Protein AF-A0A924JI08-F1 (afdb_monomer_lite)

Secondary structure (DSSP, 8-state):
-------------SSTTS--------TTHHHHHHHHHHHHHHHHHHHHHHTTSS-HHHHHHHHHHHHHHHHHHHHHHHHT--

Radius of gyration: 15.51 Å; chains: 1; bounding box: 35×22×44 Å

Sequence (82 aa):
MLFKLLTLPISLPIDAVGWIGNKITEAAEQQLYDTEAIKRQLEALEERLVSEELTEVEFEELELMLINRLREANRRLRAVGP

Structure (mmCIF, N/CA/C/O backbone):
data_AF-A0A924JI08-F1
#
_entry.id   AF-A0A924JI08-F1
#
loop_
_atom_site.group_PDB
_atom_site.id
_atom_site.type_symbol
_atom_site.label_atom_id
_atom_site.label_alt_id
_atom_site.label_comp_id
_atom_site.label_asym_id
_atom_site.label_entity_id
_atom_site.label_seq_id
_atom_site.pdbx_PDB_ins_code
_atom_site.Cartn_x
_atom_site.Cartn_y
_atom_site.Cartn_z
_atom_site.occupancy
_atom_site.B_iso_or_equiv
_atom_site.auth_seq_id
_atom_site.auth_comp_id
_atom_site.auth_asym_id
_atom_site.auth_atom_id
_atom_site.pdbx_PDB_model_num
ATOM 1 N N . MET A 1 1 ? 6.971 9.679 16.337 1.00 47.41 1 MET A N 1
ATOM 2 C CA . MET A 1 1 ? 7.446 8.436 16.982 1.00 47.41 1 MET A CA 1
ATOM 3 C C . MET A 1 1 ? 6.484 8.109 18.107 1.00 47.41 1 MET A C 1
ATOM 5 O O . MET A 1 1 ? 6.605 8.692 19.177 1.00 47.41 1 MET A O 1
ATOM 9 N N . LEU A 1 2 ? 5.491 7.265 17.830 1.00 51.19 2 LEU A N 1
ATOM 10 C CA . LEU A 1 2 ? 4.448 6.904 18.787 1.00 51.19 2 LEU A CA 1
ATOM 11 C C . LEU A 1 2 ? 4.418 5.380 18.945 1.00 51.19 2 LEU A C 1
ATOM 13 O O . LEU A 1 2 ? 3.481 4.706 18.560 1.00 51.19 2 LEU A O 1
ATOM 17 N N . PHE A 1 3 ? 5.493 4.836 19.516 1.00 60.81 3 PHE A N 1
ATOM 18 C CA . PHE A 1 3 ? 5.442 3.512 20.125 1.00 60.81 3 PHE A CA 1
ATOM 19 C C . PHE A 1 3 ? 4.682 3.652 21.438 1.00 60.81 3 PHE A C 1
ATOM 21 O O . PHE A 1 3 ? 5.267 4.010 22.464 1.00 60.81 3 PHE A O 1
ATOM 28 N N . LYS A 1 4 ? 3.373 3.433 21.405 1.00 61.66 4 LYS A N 1
ATOM 29 C CA . LYS A 1 4 ? 2.591 3.098 22.592 1.00 61.66 4 LYS A CA 1
ATOM 30 C C . LYS A 1 4 ? 1.191 2.732 22.152 1.00 61.66 4 LYS A C 1
ATOM 32 O O . LYS A 1 4 ? 0.586 3.548 21.477 1.00 61.66 4 LYS A O 1
ATOM 37 N N . LEU A 1 5 ? 0.708 1.619 22.716 1.00 58.84 5 LEU A N 1
ATOM 38 C CA . LEU A 1 5 ? -0.670 1.110 22.685 1.00 58.84 5 LEU A CA 1
ATOM 39 C C . LEU A 1 5 ? -0.892 0.194 21.459 1.00 58.84 5 LEU A C 1
ATOM 41 O O . LEU A 1 5 ? -0.680 0.631 20.352 1.00 58.84 5 LEU A O 1
ATOM 45 N N . LEU A 1 6 ? -1.235 -1.095 21.554 1.00 55.25 6 LEU A N 1
ATOM 46 C CA . LEU A 1 6 ? -1.845 -1.858 22.639 1.00 55.25 6 LEU A CA 1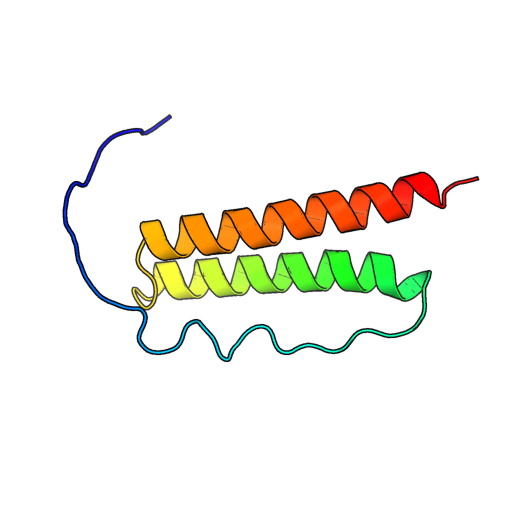
ATOM 47 C C . LEU A 1 6 ? -1.505 -3.348 22.556 1.00 55.25 6 LEU A C 1
ATOM 49 O O . LEU A 1 6 ? -1.539 -3.991 21.516 1.00 55.25 6 LEU A O 1
ATOM 53 N N . THR A 1 7 ? -1.271 -3.904 23.733 1.00 64.56 7 THR A N 1
ATOM 54 C CA . THR A 1 7 ? -1.402 -5.318 24.050 1.00 64.56 7 THR A CA 1
ATOM 55 C C . THR A 1 7 ? -2.882 -5.716 24.048 1.00 64.56 7 THR A C 1
ATOM 57 O O . THR A 1 7 ? -3.518 -5.515 25.077 1.00 64.56 7 THR A O 1
ATOM 60 N N . LEU A 1 8 ? -3.434 -6.295 22.975 1.00 56.88 8 LEU A N 1
ATOM 61 C CA . LEU A 1 8 ? -4.651 -7.133 23.026 1.00 56.88 8 LEU A CA 1
ATOM 62 C C . LEU A 1 8 ? -4.649 -8.156 21.864 1.00 56.88 8 LEU A C 1
ATOM 64 O O . LEU A 1 8 ? -4.315 -7.774 20.746 1.00 56.88 8 LEU A O 1
ATOM 68 N N . PRO A 1 9 ? -5.027 -9.436 22.073 1.00 67.06 9 PRO A N 1
ATOM 69 C CA . PRO A 1 9 ? -5.199 -10.393 20.985 1.00 67.06 9 PRO A CA 1
ATOM 70 C C . PRO A 1 9 ? -6.629 -10.255 20.457 1.00 67.06 9 PRO A C 1
ATOM 72 O O . PRO A 1 9 ? -7.552 -10.821 21.041 1.00 67.06 9 PRO A O 1
ATOM 75 N N . ILE A 1 10 ? -6.857 -9.456 19.415 1.00 57.97 10 ILE A N 1
ATOM 76 C CA . ILE A 1 10 ? -8.213 -9.253 18.891 1.00 57.97 10 ILE A CA 1
ATOM 77 C C . ILE A 1 10 ? -8.232 -9.520 17.390 1.00 57.97 10 ILE A C 1
ATOM 79 O O . ILE A 1 10 ? -7.819 -8.698 16.587 1.00 57.97 10 ILE A O 1
ATOM 83 N N . SER A 1 11 ? -8.790 -10.697 17.103 1.00 51.84 11 SER A N 1
ATOM 84 C CA . SER A 1 11 ? -9.559 -11.049 15.910 1.00 51.84 11 SER A CA 1
ATOM 85 C C . SER A 1 11 ? -8.786 -11.407 14.644 1.00 51.84 11 SER A C 1
ATOM 87 O O . SER A 1 11 ? -8.146 -10.595 13.997 1.00 51.84 11 SER A O 1
ATOM 89 N N . LEU A 1 12 ? -8.934 -12.683 14.278 1.00 59.47 12 LEU A N 1
ATOM 90 C CA . LEU A 1 12 ? -8.700 -13.229 12.942 1.00 59.47 12 LEU A CA 1
ATOM 91 C C . LEU A 1 12 ? -9.329 -12.318 11.864 1.00 59.47 12 LEU A C 1
ATOM 93 O O . LEU A 1 12 ? -10.466 -11.880 12.060 1.00 59.47 12 LEU A O 1
ATOM 97 N N . PRO A 1 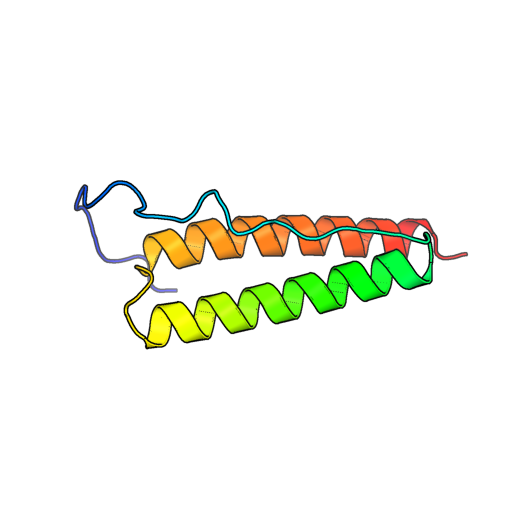13 ? -8.661 -12.086 10.721 1.00 55.25 13 PRO A N 1
ATOM 98 C CA . PRO A 1 13 ? -9.176 -11.194 9.688 1.00 55.25 13 PRO A CA 1
ATOM 99 C C . PRO A 1 13 ? -10.409 -11.809 9.016 1.00 55.25 13 PRO A C 1
ATOM 101 O O . PRO A 1 13 ? -10.364 -12.960 8.580 1.00 55.25 13 PRO A O 1
ATOM 104 N N . ILE A 1 14 ? -11.502 -11.042 8.910 1.00 58.91 14 ILE A N 1
ATOM 105 C CA . ILE A 1 14 ? -12.761 -11.521 8.315 1.00 58.91 14 ILE A CA 1
ATOM 106 C C . ILE A 1 14 ? -12.619 -11.736 6.802 1.00 58.91 14 ILE A C 1
ATOM 108 O O . ILE A 1 14 ? -13.191 -12.692 6.310 1.00 58.91 14 ILE A O 1
ATOM 112 N N . ASP A 1 15 ? -11.810 -10.963 6.067 1.00 54.06 15 ASP A N 1
ATOM 113 C CA . ASP A 1 15 ? -11.736 -11.113 4.598 1.00 54.06 15 ASP A CA 1
ATOM 114 C C . ASP A 1 15 ? -10.436 -10.558 3.962 1.00 54.06 15 ASP A C 1
ATOM 116 O O . ASP A 1 15 ? -10.407 -10.144 2.803 1.00 54.06 15 ASP A O 1
ATOM 120 N N . ALA A 1 16 ? -9.305 -10.540 4.679 1.00 51.44 16 ALA A N 1
ATOM 121 C CA . ALA A 1 16 ? -8.073 -9.920 4.156 1.00 51.44 16 ALA A CA 1
ATOM 122 C C . ALA A 1 16 ? -7.414 -10.689 2.983 1.00 51.44 16 ALA A C 1
ATOM 124 O O . ALA A 1 16 ? -6.621 -10.127 2.227 1.00 51.44 16 ALA A O 1
ATOM 125 N N . VAL A 1 17 ? -7.730 -11.977 2.803 1.00 51.25 17 VAL A N 1
ATOM 126 C CA . VAL A 1 17 ? -6.950 -12.888 1.938 1.00 51.25 17 VAL A CA 1
ATOM 127 C C . VAL A 1 17 ? -7.410 -12.876 0.468 1.00 51.25 17 VAL A C 1
ATOM 129 O O . VAL A 1 17 ? -6.650 -13.262 -0.417 1.00 51.25 17 VAL A O 1
ATOM 132 N N . GLY A 1 18 ? -8.622 -12.393 0.167 1.00 53.19 18 GLY A N 1
ATOM 133 C CA . GLY A 1 18 ? -9.181 -12.415 -1.195 1.00 53.19 18 GLY A CA 1
ATOM 134 C C . GLY A 1 18 ? -8.791 -11.235 -2.096 1.00 53.19 18 GLY A C 1
ATOM 135 O O . GLY A 1 18 ? -9.000 -11.297 -3.306 1.00 53.19 18 GLY A O 1
ATOM 136 N N . TRP A 1 19 ? -8.243 -10.152 -1.533 1.00 54.16 19 TRP A N 1
ATOM 137 C CA . TRP A 1 19 ? -8.236 -8.847 -2.207 1.00 54.16 19 TRP A CA 1
ATOM 138 C C . TRP A 1 19 ? -6.997 -8.544 -3.060 1.00 54.16 19 TRP A C 1
ATOM 140 O O . TRP A 1 19 ? -7.073 -7.719 -3.969 1.00 54.16 19 TRP A O 1
ATOM 150 N N . ILE A 1 20 ? -5.867 -9.234 -2.872 1.00 60.44 20 ILE A N 1
ATOM 151 C CA . ILE A 1 20 ? -4.666 -8.988 -3.699 1.00 60.44 20 ILE A CA 1
ATOM 152 C C . ILE A 1 20 ? -4.768 -9.759 -5.024 1.00 60.44 20 ILE A C 1
ATOM 154 O O . ILE A 1 20 ? -3.866 -10.472 -5.460 1.00 60.44 20 ILE A O 1
ATOM 158 N N . GLY A 1 21 ? -5.912 -9.627 -5.683 1.00 63.12 21 GLY A N 1
ATOM 159 C CA . GLY A 1 21 ? -6.080 -9.977 -7.074 1.00 63.12 21 GLY A CA 1
ATOM 160 C C . GLY A 1 21 ? -5.821 -8.734 -7.900 1.00 63.12 21 GLY A C 1
ATOM 161 O O . GLY A 1 21 ? -6.729 -7.933 -8.073 1.00 63.12 21 GLY A O 1
ATOM 162 N N . 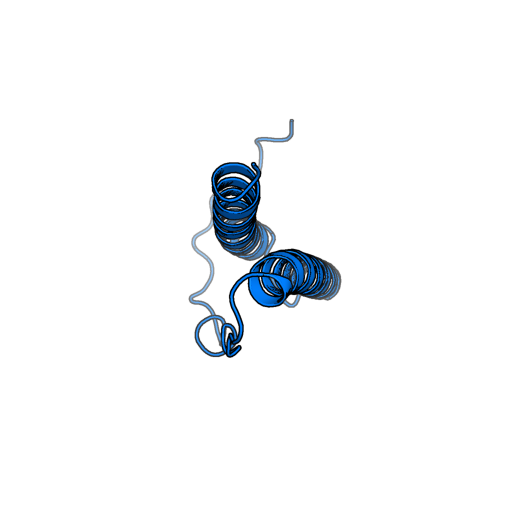ASN A 1 22 ? -4.620 -8.579 -8.462 1.00 56.03 22 ASN A N 1
ATOM 163 C CA . ASN A 1 22 ? -4.595 -8.023 -9.808 1.00 56.03 22 ASN A CA 1
ATOM 164 C C . ASN A 1 22 ? -3.386 -8.411 -10.653 1.00 56.03 22 ASN A C 1
ATOM 166 O O . ASN A 1 22 ? -2.241 -8.488 -10.205 1.00 56.03 22 ASN A O 1
ATOM 170 N N . LYS A 1 23 ? -3.761 -8.708 -11.897 1.00 52.75 23 LYS A N 1
ATOM 171 C CA . LYS A 1 23 ? -2.999 -9.186 -13.046 1.00 52.75 23 LYS A CA 1
ATOM 172 C C . LYS A 1 23 ? -1.953 -8.170 -13.490 1.00 52.75 23 LYS A C 1
ATOM 174 O O . LYS A 1 23 ? -2.166 -6.971 -13.355 1.00 52.75 23 LYS A O 1
ATOM 179 N N . ILE A 1 24 ? -0.868 -8.667 -14.083 1.00 52.34 24 ILE A N 1
ATOM 180 C CA . ILE A 1 24 ? 0.209 -7.823 -14.593 1.00 52.34 24 ILE A CA 1
ATOM 181 C C . ILE A 1 24 ? 0.675 -8.279 -15.995 1.00 52.34 24 ILE A C 1
ATOM 183 O O . ILE A 1 24 ? 0.823 -9.482 -16.217 1.00 52.34 24 ILE A O 1
ATOM 187 N N . THR A 1 25 ? 0.919 -7.325 -16.910 1.00 52.19 25 THR A N 1
ATOM 188 C CA . THR A 1 25 ? 1.409 -7.500 -18.304 1.00 52.19 25 THR A CA 1
ATOM 189 C C . THR A 1 25 ? 2.299 -6.317 -18.771 1.00 52.19 25 THR A C 1
ATOM 191 O O . THR A 1 25 ? 2.039 -5.197 -18.352 1.00 52.19 25 THR A O 1
ATOM 194 N N . GLU A 1 26 ? 3.288 -6.606 -19.646 1.00 50.22 26 GLU A N 1
ATOM 195 C CA . GLU A 1 26 ? 4.260 -5.782 -20.446 1.00 50.22 26 GLU A CA 1
ATOM 196 C C . GLU A 1 26 ? 5.384 -4.915 -19.800 1.00 50.22 26 GLU A C 1
ATOM 198 O O . GLU A 1 26 ? 5.244 -3.725 -19.540 1.00 50.22 26 GLU A O 1
ATOM 203 N N . ALA A 1 27 ? 6.594 -5.487 -19.700 1.00 55.88 27 ALA A N 1
ATOM 204 C CA . ALA A 1 27 ? 7.731 -5.140 -18.826 1.00 55.88 27 ALA A CA 1
ATOM 205 C C . ALA A 1 27 ? 8.149 -3.669 -18.571 1.00 55.88 27 ALA A C 1
ATOM 207 O O . ALA A 1 27 ? 8.685 -3.417 -17.490 1.00 55.88 27 ALA A O 1
ATOM 208 N N . ALA A 1 28 ? 7.988 -2.715 -19.493 1.00 60.06 28 ALA A N 1
ATOM 209 C CA . ALA A 1 28 ? 8.428 -1.324 -19.273 1.00 60.06 28 ALA A CA 1
ATOM 210 C C . ALA A 1 28 ? 7.301 -0.452 -18.698 1.00 60.06 28 ALA A C 1
ATOM 212 O O . ALA A 1 28 ? 7.451 0.154 -17.636 1.00 60.06 28 ALA A O 1
ATOM 213 N N . GLU A 1 29 ? 6.142 -0.457 -19.352 1.00 61.34 29 GLU A N 1
ATOM 214 C CA . GLU A 1 29 ? 4.925 0.190 -18.851 1.00 61.34 29 GLU A CA 1
ATOM 215 C C . GLU A 1 29 ? 4.412 -0.516 -17.592 1.00 61.34 29 GLU A C 1
ATOM 217 O O . GLU A 1 29 ? 3.954 0.131 -16.653 1.00 61.34 29 GLU A O 1
ATOM 222 N N . GLN A 1 30 ? 4.608 -1.834 -17.516 1.00 68.19 30 GLN A N 1
ATOM 223 C CA . GLN A 1 30 ? 4.251 -2.680 -16.386 1.00 68.19 30 GLN A CA 1
ATOM 224 C C . GLN A 1 30 ? 4.865 -2.237 -15.064 1.00 68.19 30 GLN A C 1
ATOM 226 O O . GLN A 1 30 ? 4.184 -2.266 -14.050 1.00 68.19 30 GLN A O 1
ATOM 231 N N . GLN A 1 31 ? 6.131 -1.816 -15.048 1.00 67.50 31 GLN A N 1
ATOM 232 C CA . GLN A 1 31 ? 6.805 -1.451 -13.795 1.00 67.50 31 GLN A CA 1
ATOM 233 C C . GLN A 1 31 ? 6.312 -0.106 -13.239 1.00 67.50 31 GLN A C 1
ATOM 235 O O . GLN A 1 31 ? 6.162 0.055 -12.023 1.00 67.50 31 GLN A O 1
ATOM 240 N N . LEU A 1 32 ? 6.022 0.859 -14.119 1.00 76.56 32 LEU A N 1
ATOM 241 C CA . LEU A 1 32 ? 5.367 2.111 -13.730 1.00 76.56 32 LEU A CA 1
ATOM 242 C C . LEU A 1 32 ? 3.923 1.852 -13.298 1.00 76.56 32 LEU A C 1
ATOM 244 O O . LEU A 1 32 ? 3.494 2.340 -12.254 1.00 76.56 32 LEU A O 1
ATOM 248 N N . TYR A 1 33 ? 3.206 1.021 -14.052 1.00 79.06 33 TYR A N 1
ATOM 249 C CA . TYR A 1 33 ? 1.857 0.587 -13.719 1.00 79.06 33 TYR A CA 1
ATOM 250 C C . TYR A 1 33 ? 1.799 -0.118 -12.358 1.00 79.06 33 TYR A C 1
ATOM 252 O O . TYR A 1 33 ? 0.915 0.184 -11.562 1.00 79.06 33 TYR A O 1
ATOM 260 N N . ASP A 1 34 ? 2.770 -0.981 -12.050 1.00 79.88 34 ASP A N 1
ATOM 261 C CA . ASP A 1 34 ? 2.906 -1.664 -10.760 1.00 79.88 34 ASP A CA 1
ATOM 262 C C . ASP A 1 34 ? 3.096 -0.668 -9.614 1.00 79.88 34 ASP A C 1
ATOM 264 O O . ASP A 1 34 ? 2.469 -0.793 -8.564 1.00 79.88 34 ASP A O 1
ATOM 268 N N . THR A 1 35 ? 3.929 0.353 -9.819 1.00 83.44 35 THR A N 1
ATOM 269 C CA . THR A 1 35 ? 4.179 1.408 -8.827 1.00 83.44 35 THR A CA 1
ATOM 270 C C . THR A 1 35 ? 2.903 2.209 -8.546 1.00 83.44 35 THR A C 1
ATOM 272 O O . THR A 1 35 ? 2.531 2.390 -7.386 1.00 83.44 35 THR A O 1
ATOM 275 N N . GLU A 1 36 ? 2.196 2.649 -9.589 1.00 85.06 36 GLU A N 1
ATOM 276 C CA . GLU A 1 36 ? 0.937 3.395 -9.454 1.00 85.06 36 GLU A CA 1
ATOM 277 C C . GLU A 1 36 ? -0.203 2.526 -8.902 1.00 85.06 36 GLU A C 1
ATOM 279 O O . GLU A 1 36 ? -1.040 3.003 -8.137 1.00 85.06 36 GLU A O 1
ATOM 284 N N . ALA A 1 37 ? -0.231 1.233 -9.232 1.00 85.12 37 ALA A N 1
ATOM 285 C CA . ALA A 1 37 ? -1.185 0.287 -8.665 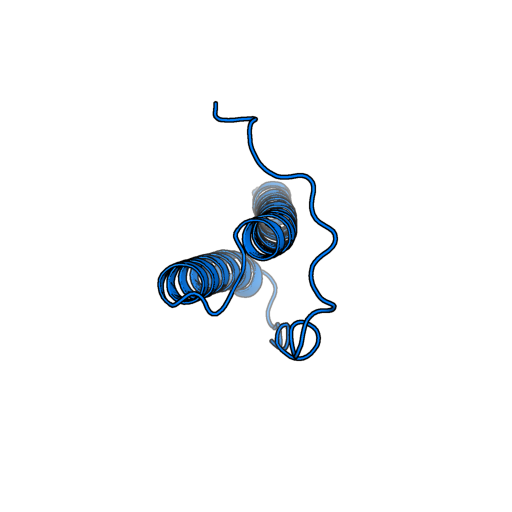1.00 85.12 37 ALA A CA 1
ATOM 286 C C . ALA A 1 37 ? -0.983 0.111 -7.156 1.00 85.12 37 ALA A C 1
ATOM 288 O O . ALA A 1 37 ? -1.965 0.072 -6.420 1.00 85.12 37 ALA A O 1
ATOM 289 N N . ILE A 1 38 ? 0.265 0.050 -6.684 1.00 84.75 38 ILE A N 1
ATOM 290 C CA . ILE A 1 38 ? 0.564 -0.073 -5.252 1.00 84.75 38 ILE A CA 1
ATOM 291 C C . ILE A 1 38 ? 0.172 1.199 -4.488 1.00 84.75 38 ILE A C 1
ATOM 293 O O . ILE A 1 38 ? -0.382 1.091 -3.398 1.00 84.75 38 ILE A O 1
ATOM 297 N N . LYS A 1 39 ? 0.384 2.392 -5.059 1.00 85.31 39 LYS A N 1
ATOM 298 C CA . LYS A 1 39 ? -0.066 3.656 -4.442 1.00 85.31 39 LYS A CA 1
ATOM 299 C C . LYS A 1 39 ? -1.582 3.693 -4.245 1.00 85.31 39 LYS A C 1
ATOM 301 O O . LYS A 1 39 ? -2.036 3.964 -3.144 1.00 85.31 39 LYS A O 1
ATOM 306 N N . ARG A 1 40 ? -2.353 3.315 -5.271 1.00 86.62 40 ARG A N 1
ATOM 307 C CA . ARG A 1 40 ? -3.821 3.210 -5.165 1.00 86.62 40 ARG A CA 1
ATOM 308 C C . ARG A 1 40 ? -4.268 2.193 -4.116 1.00 86.62 40 ARG A C 1
ATOM 310 O O . ARG A 1 40 ? -5.294 2.376 -3.476 1.00 86.62 40 ARG A O 1
ATOM 317 N N . GLN A 1 41 ? -3.517 1.103 -3.951 1.00 85.75 41 GLN A N 1
ATOM 318 C CA . GLN A 1 41 ? -3.809 0.117 -2.911 1.00 85.75 41 GLN A CA 1
ATOM 319 C C . GLN A 1 41 ? -3.564 0.680 -1.508 1.00 85.75 41 GLN A C 1
ATOM 321 O O . GLN A 1 41 ? -4.346 0.377 -0.619 1.00 85.75 41 GLN A O 1
ATOM 326 N N . LEU A 1 42 ? -2.533 1.511 -1.318 1.00 88.12 42 LEU A N 1
ATOM 327 C CA . LEU A 1 42 ? -2.285 2.204 -0.049 1.00 88.12 42 LEU A CA 1
ATOM 328 C C . LEU A 1 42 ? -3.403 3.202 0.281 1.00 88.12 42 LEU A C 1
ATOM 330 O O . LEU A 1 42 ? -3.945 3.141 1.378 1.00 88.12 42 LEU A O 1
ATOM 334 N N . GLU A 1 43 ? -3.817 4.031 -0.682 1.00 88.94 43 GLU A N 1
ATOM 335 C CA . GLU A 1 43 ? -4.946 4.966 -0.516 1.00 88.94 43 GLU A CA 1
ATOM 336 C C . GLU A 1 43 ? -6.232 4.229 -0.100 1.00 88.94 43 GLU A C 1
ATOM 338 O O . GLU A 1 43 ? -6.912 4.628 0.841 1.00 88.94 43 GLU A O 1
ATOM 343 N N . ALA A 1 44 ? -6.523 3.086 -0.731 1.00 87.31 44 ALA A N 1
ATOM 344 C CA . ALA A 1 44 ? -7.677 2.265 -0.371 1.00 87.31 44 ALA A CA 1
ATOM 345 C C . ALA A 1 44 ? -7.578 1.662 1.044 1.00 87.31 44 ALA A C 1
ATOM 347 O O . ALA A 1 44 ? -8.599 1.454 1.696 1.00 87.31 44 ALA A O 1
ATOM 348 N N . LEU A 1 45 ? -6.374 1.349 1.535 1.00 86.31 45 LEU A N 1
ATOM 349 C CA . LEU A 1 45 ? -6.192 0.900 2.918 1.00 86.31 45 LEU A CA 1
ATOM 350 C C . LEU A 1 45 ? -6.401 2.048 3.914 1.00 86.31 45 LEU A C 1
ATOM 352 O O . LEU A 1 45 ? -6.995 1.818 4.965 1.00 86.31 45 LEU A O 1
ATOM 356 N N . GLU A 1 46 ? -5.965 3.266 3.580 1.00 87.31 46 GLU A N 1
ATOM 357 C CA . GLU A 1 46 ? -6.169 4.457 4.417 1.00 87.31 46 GLU A CA 1
ATOM 358 C C . GLU A 1 46 ? -7.657 4.797 4.551 1.00 87.31 46 GLU A C 1
ATOM 360 O O . GLU A 1 46 ? -8.142 5.012 5.661 1.00 87.31 46 GLU A O 1
ATOM 365 N N . GLU A 1 47 ? -8.412 4.775 3.447 1.00 86.69 47 GLU A N 1
ATOM 366 C CA . GLU A 1 47 ? -9.869 4.972 3.477 1.00 86.69 47 GLU A CA 1
ATOM 367 C C . GLU A 1 47 ? -10.558 3.950 4.389 1.00 86.69 47 GLU A C 1
ATOM 369 O O . GLU A 1 47 ? -11.445 4.297 5.173 1.00 86.69 47 GLU A O 1
ATOM 374 N N . ARG A 1 48 ? -10.102 2.695 4.341 1.00 82.62 48 ARG A N 1
ATOM 375 C CA . ARG A 1 48 ? -10.654 1.609 5.154 1.00 82.62 48 ARG A CA 1
ATOM 376 C C . ARG A 1 48 ? -10.320 1.756 6.636 1.00 82.62 48 ARG A C 1
ATOM 378 O O . ARG A 1 48 ? -11.201 1.540 7.467 1.00 82.62 48 ARG A O 1
ATOM 385 N N . LEU A 1 49 ? -9.106 2.195 6.970 1.00 84.44 49 LEU A N 1
ATOM 386 C CA . LEU A 1 49 ? -8.734 2.564 8.340 1.00 84.44 49 LEU A CA 1
ATOM 387 C C . LEU A 1 49 ? -9.625 3.701 8.866 1.00 84.44 49 LEU A C 1
ATOM 389 O O . LEU A 1 49 ? -10.151 3.611 9.972 1.00 84.44 49 LEU A O 1
ATOM 393 N N . VAL A 1 50 ? -9.848 4.744 8.057 1.00 87.44 50 VAL A N 1
ATOM 394 C CA . VAL A 1 50 ? -10.714 5.884 8.415 1.00 87.44 50 VAL A CA 1
ATOM 395 C C . VAL A 1 50 ? -12.172 5.458 8.604 1.00 87.44 50 VAL A C 1
ATOM 397 O O . VAL A 1 50 ? -12.862 6.008 9.459 1.00 87.44 50 VAL A O 1
ATOM 400 N N . SER A 1 51 ? -12.641 4.473 7.838 1.00 88.50 51 SER A N 1
ATOM 401 C CA . SER A 1 51 ? -13.982 3.893 7.989 1.00 88.50 51 SER A CA 1
ATOM 402 C C . SER A 1 51 ? -14.117 2.883 9.139 1.00 88.50 51 SER A C 1
ATOM 404 O O . SER A 1 51 ? -15.188 2.303 9.299 1.00 88.50 51 SER A O 1
ATOM 406 N N . GLU A 1 52 ? -13.055 2.663 9.924 1.00 82.44 52 GLU A N 1
ATOM 407 C CA . GLU A 1 52 ? -12.979 1.654 10.996 1.00 82.44 52 GLU A CA 1
ATOM 408 C C . GLU A 1 52 ? -13.167 0.197 10.504 1.00 82.44 52 GLU A C 1
ATOM 410 O O . GLU A 1 52 ? -13.393 -0.716 11.298 1.00 82.44 52 GLU A O 1
ATOM 415 N N . GLU A 1 53 ? -13.035 -0.050 9.194 1.00 82.94 53 GLU A N 1
ATOM 416 C CA . GLU A 1 53 ? -13.064 -1.389 8.581 1.00 82.94 53 GLU A CA 1
ATOM 417 C C . GLU A 1 53 ? -11.746 -2.160 8.748 1.00 82.94 53 GLU A C 1
ATOM 419 O O . GLU A 1 53 ? -11.705 -3.376 8.550 1.00 82.94 53 GLU A O 1
ATOM 424 N N . LEU A 1 54 ? -10.660 -1.452 9.060 1.00 79.62 54 LEU A N 1
ATOM 425 C CA . LEU A 1 54 ? -9.355 -2.013 9.390 1.00 79.62 54 LEU A CA 1
ATOM 426 C C . LEU A 1 54 ? -8.914 -1.491 10.748 1.00 79.62 54 LEU A C 1
ATOM 428 O O . LEU A 1 54 ? -9.078 -0.310 11.055 1.00 79.62 54 LEU A O 1
ATOM 432 N N . THR A 1 55 ? -8.296 -2.361 11.539 1.00 83.06 55 THR A N 1
ATOM 433 C CA . THR A 1 55 ? -7.544 -1.905 12.706 1.00 83.06 55 THR A CA 1
ATOM 434 C C . THR A 1 55 ? -6.226 -1.260 12.276 1.00 83.06 55 THR A C 1
ATOM 436 O O . THR A 1 55 ? -5.694 -1.542 11.203 1.00 83.06 55 THR A O 1
ATOM 439 N N . GLU A 1 56 ? -5.660 -0.418 13.141 1.00 81.69 56 GLU A N 1
ATOM 440 C CA . GLU A 1 56 ? -4.345 0.199 12.918 1.00 81.69 56 GLU A CA 1
ATOM 441 C C . GLU A 1 56 ? -3.245 -0.862 12.726 1.00 81.69 56 GLU A C 1
ATOM 443 O O . GLU A 1 56 ? -2.422 -0.735 11.828 1.00 81.69 56 GLU A O 1
ATOM 448 N N . VAL A 1 57 ? -3.292 -1.967 13.481 1.00 83.06 57 VAL A N 1
ATOM 449 C CA . VAL A 1 57 ? -2.330 -3.079 13.357 1.00 83.06 57 VAL A CA 1
ATOM 450 C C . VAL A 1 57 ? -2.453 -3.784 12.003 1.00 83.06 57 VAL A C 1
ATOM 452 O O . VAL A 1 57 ? -1.446 -4.030 11.342 1.00 83.06 57 VAL A O 1
ATOM 455 N N . GLU A 1 58 ? -3.675 -4.090 11.557 1.00 79.75 58 GLU A N 1
ATOM 456 C CA . GLU A 1 58 ? -3.893 -4.701 10.238 1.00 79.75 58 GLU A CA 1
ATOM 457 C C . GLU A 1 58 ? -3.468 -3.758 9.110 1.00 79.75 58 GLU A C 1
ATOM 459 O O . GLU A 1 58 ? -2.862 -4.194 8.130 1.00 79.75 58 GLU A O 1
ATOM 464 N N . PHE A 1 59 ? -3.759 -2.464 9.250 1.00 81.75 59 PHE A N 1
ATOM 465 C CA . PHE A 1 59 ? -3.300 -1.448 8.314 1.00 81.75 59 PHE A CA 1
ATOM 466 C C . PHE A 1 59 ? -1.769 -1.418 8.235 1.00 81.75 59 PHE A C 1
ATOM 468 O O . PHE A 1 59 ? -1.233 -1.504 7.133 1.00 81.75 59 PHE A O 1
ATOM 475 N N . GLU A 1 60 ? -1.063 -1.379 9.368 1.00 85.69 60 GLU A N 1
ATOM 476 C CA . GLU A 1 60 ? 0.405 -1.365 9.417 1.00 85.69 60 GLU A CA 1
ATOM 477 C C . GLU A 1 60 ? 1.026 -2.611 8.760 1.00 85.69 60 GLU A C 1
ATOM 479 O O . GLU A 1 60 ? 1.999 -2.508 8.004 1.00 85.69 60 GLU A O 1
ATOM 484 N N . GLU A 1 61 ? 0.466 -3.800 9.000 1.00 85.44 61 GLU A N 1
ATOM 485 C CA . GLU A 1 61 ? 0.941 -5.041 8.377 1.00 85.44 61 GLU A CA 1
ATOM 486 C C . GLU A 1 61 ? 0.766 -5.015 6.850 1.00 85.44 61 GLU A C 1
ATOM 488 O O . GLU A 1 61 ? 1.688 -5.358 6.095 1.00 85.44 61 GLU A O 1
ATOM 493 N N . LEU A 1 62 ? -0.406 -4.578 6.379 1.00 83.62 62 LEU A N 1
ATOM 494 C CA . LEU A 1 62 ? -0.726 -4.473 4.956 1.00 83.62 62 LEU A CA 1
ATOM 495 C C . LEU A 1 62 ? 0.102 -3.375 4.267 1.00 83.62 62 LEU A C 1
ATOM 497 O O . LEU A 1 62 ? 0.649 -3.601 3.181 1.00 83.62 62 LEU A O 1
ATOM 501 N N . GLU A 1 63 ? 0.258 -2.219 4.913 1.00 86.88 63 GLU A N 1
ATOM 502 C CA . GLU A 1 63 ? 1.092 -1.106 4.459 1.00 86.88 63 GLU A CA 1
ATOM 503 C C . GLU A 1 63 ? 2.542 -1.567 4.291 1.00 86.88 63 GLU A C 1
ATOM 505 O O . GLU A 1 63 ? 3.147 -1.370 3.231 1.00 86.88 63 GLU A O 1
ATOM 510 N N . LEU A 1 64 ? 3.100 -2.261 5.288 1.00 87.75 64 LEU A N 1
ATOM 511 C CA . LEU A 1 64 ? 4.475 -2.744 5.235 1.00 87.75 64 LEU A CA 1
ATOM 512 C C . LEU A 1 64 ? 4.697 -3.705 4.058 1.00 87.75 64 LEU A C 1
ATOM 514 O O . LEU A 1 64 ? 5.728 -3.628 3.375 1.00 87.75 64 LEU A O 1
ATOM 518 N N . MET A 1 65 ? 3.738 -4.591 3.777 1.00 86.25 65 MET A N 1
ATOM 519 C CA . MET A 1 65 ? 3.799 -5.482 2.615 1.00 86.25 65 MET A CA 1
ATOM 520 C C . MET A 1 65 ? 3.798 -4.706 1.291 1.00 86.25 65 MET A C 1
ATOM 522 O O . MET A 1 65 ? 4.638 -4.971 0.421 1.00 86.25 65 MET A O 1
ATOM 526 N N . LEU A 1 66 ? 2.905 -3.725 1.140 1.00 85.75 66 LEU A N 1
ATOM 527 C CA . LEU A 1 66 ? 2.808 -2.902 -0.068 1.00 85.75 66 LEU A CA 1
ATOM 528 C C . LEU A 1 66 ? 4.052 -2.032 -0.274 1.00 85.75 66 LEU A C 1
ATOM 530 O O . LEU A 1 66 ? 4.601 -2.000 -1.377 1.00 85.75 66 LEU A O 1
ATOM 534 N N . ILE A 1 67 ? 4.577 -1.408 0.782 1.00 86.19 67 ILE A N 1
ATOM 535 C CA . ILE A 1 67 ? 5.810 -0.613 0.730 1.00 86.19 67 ILE A CA 1
ATOM 536 C C . ILE A 1 67 ? 7.017 -1.478 0.351 1.00 86.19 67 ILE A C 1
ATOM 538 O O . ILE A 1 67 ? 7.865 -1.055 -0.442 1.00 86.19 67 ILE A O 1
ATOM 542 N N . ASN A 1 68 ? 7.106 -2.709 0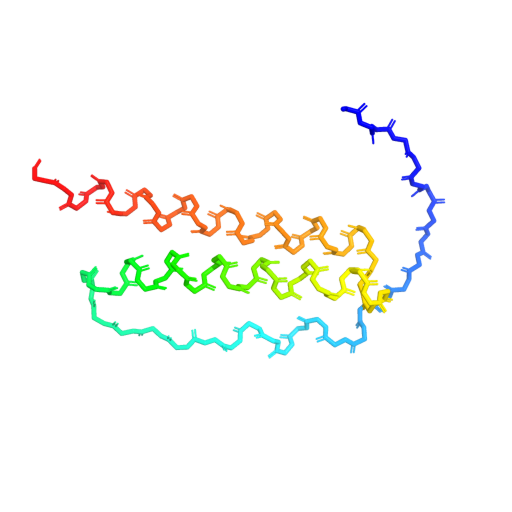.856 1.00 87.62 68 ASN A N 1
ATOM 543 C CA . ASN A 1 68 ? 8.169 -3.631 0.454 1.00 87.62 68 ASN A CA 1
ATOM 544 C C . ASN A 1 68 ? 8.068 -4.016 -1.028 1.00 87.62 68 ASN A C 1
ATOM 546 O O . ASN A 1 68 ? 9.086 -4.036 -1.728 1.00 87.62 68 ASN A O 1
ATOM 550 N N . ARG A 1 69 ? 6.851 -4.234 -1.537 1.00 83.69 69 ARG A N 1
ATOM 551 C CA . ARG A 1 69 ? 6.607 -4.480 -2.964 1.00 83.69 69 ARG A CA 1
ATOM 552 C C . ARG A 1 69 ? 6.938 -3.253 -3.823 1.00 83.69 69 ARG A C 1
ATOM 554 O O . ARG A 1 69 ? 7.560 -3.403 -4.872 1.00 83.69 69 ARG A O 1
ATOM 561 N N . LEU A 1 70 ? 6.615 -2.047 -3.356 1.00 86.00 70 LEU A N 1
ATOM 562 C CA . LEU A 1 70 ? 6.941 -0.783 -4.025 1.00 86.00 70 LEU A CA 1
ATOM 563 C C . LEU A 1 70 ? 8.454 -0.564 -4.121 1.00 86.00 70 LEU A C 1
ATOM 565 O O . LEU A 1 70 ? 8.963 -0.124 -5.153 1.00 86.00 70 LEU A O 1
ATOM 569 N N . ARG A 1 71 ? 9.195 -0.876 -3.051 1.00 86.00 71 ARG A N 1
ATOM 570 C CA . ARG A 1 71 ? 10.666 -0.826 -3.050 1.00 86.00 71 ARG A CA 1
ATOM 571 C C . ARG A 1 71 ? 11.248 -1.784 -4.079 1.00 86.00 71 ARG A C 1
ATOM 573 O O . ARG A 1 71 ? 12.184 -1.417 -4.782 1.00 86.00 71 ARG A O 1
ATOM 580 N N . GLU A 1 72 ? 10.694 -2.986 -4.181 1.00 84.31 72 GLU A N 1
ATOM 581 C CA . GLU A 1 72 ? 11.128 -3.976 -5.162 1.00 84.31 72 GLU A CA 1
ATOM 582 C C . GLU A 1 72 ? 10.825 -3.541 -6.603 1.00 84.31 72 GLU A C 1
ATOM 584 O O . GLU A 1 72 ? 11.717 -3.586 -7.449 1.00 84.31 72 GLU A O 1
ATOM 589 N N . ALA A 1 73 ? 9.620 -3.029 -6.871 1.00 82.62 73 ALA A N 1
ATOM 590 C CA . ALA A 1 73 ? 9.258 -2.471 -8.176 1.00 82.62 73 ALA A CA 1
ATOM 591 C C . ALA A 1 73 ? 10.186 -1.307 -8.579 1.00 82.62 73 ALA A C 1
ATOM 593 O O . ALA A 1 73 ? 10.726 -1.289 -9.684 1.00 82.62 73 ALA A O 1
ATOM 594 N N . ASN A 1 74 ? 10.473 -0.387 -7.652 1.00 82.12 74 ASN A N 1
ATOM 595 C CA . ASN A 1 74 ? 11.403 0.721 -7.889 1.00 82.12 74 ASN A CA 1
ATOM 596 C C . ASN A 1 74 ? 12.851 0.261 -8.118 1.00 82.12 74 ASN A C 1
ATOM 598 O O . ASN A 1 74 ? 13.563 0.853 -8.931 1.00 82.12 74 ASN A O 1
ATOM 602 N N . ARG A 1 75 ? 13.317 -0.777 -7.409 1.00 83.44 75 ARG A N 1
ATOM 603 C CA . ARG A 1 75 ? 14.649 -1.358 -7.649 1.00 83.44 75 ARG A CA 1
ATOM 604 C C . ARG A 1 75 ? 14.760 -1.917 -9.063 1.00 83.44 75 ARG A C 1
ATOM 606 O O . ARG A 1 75 ? 15.781 -1.687 -9.704 1.00 83.44 75 ARG A O 1
ATOM 613 N N . ARG A 1 76 ? 13.717 -2.586 -9.560 1.00 77.06 76 ARG A N 1
ATOM 614 C CA . ARG A 1 76 ? 13.668 -3.099 -10.938 1.00 77.06 76 ARG A CA 1
ATOM 615 C C . ARG A 1 76 ? 13.715 -1.970 -11.964 1.00 77.06 76 ARG A C 1
ATOM 617 O O . ARG A 1 76 ? 14.537 -2.039 -12.869 1.00 77.06 76 ARG A O 1
ATOM 624 N N . LEU A 1 77 ? 12.967 -0.887 -11.742 1.00 74.69 77 LEU A N 1
ATOM 625 C CA . LEU A 1 77 ? 12.998 0.291 -12.616 1.00 74.69 77 LEU A CA 1
ATOM 626 C C . LEU A 1 77 ? 14.406 0.895 -12.707 1.00 74.69 77 LEU A C 1
ATOM 628 O O . LEU A 1 77 ? 14.858 1.267 -13.786 1.00 74.69 77 LEU A O 1
ATOM 632 N N . ARG A 1 78 ? 15.128 0.954 -11.582 1.00 71.94 78 ARG A N 1
ATOM 633 C CA . ARG A 1 78 ? 16.510 1.458 -11.541 1.00 71.94 78 ARG A CA 1
ATOM 634 C C . ARG A 1 78 ? 17.527 0.498 -12.156 1.00 71.94 78 ARG A C 1
ATOM 636 O O . ARG A 1 78 ? 18.497 0.966 -12.733 1.00 71.94 78 ARG A O 1
ATOM 643 N N . ALA A 1 79 ? 17.318 -0.812 -12.034 1.00 71.12 79 ALA A N 1
ATOM 644 C CA . ALA A 1 79 ? 18.190 -1.833 -12.620 1.00 71.12 79 ALA A CA 1
ATOM 645 C C . ALA A 1 79 ? 18.027 -1.973 -14.147 1.00 71.12 79 ALA A C 1
ATOM 647 O O . ALA A 1 79 ? 18.876 -2.582 -14.789 1.00 71.12 79 ALA A O 1
ATOM 648 N N . VAL A 1 80 ? 16.940 -1.435 -14.711 1.00 65.00 80 VAL A N 1
ATOM 649 C CA . VAL A 1 80 ? 16.629 -1.436 -16.153 1.00 65.00 80 VAL A CA 1
ATOM 650 C C . VAL A 1 80 ? 16.958 -0.079 -16.817 1.00 65.00 80 VAL A C 1
ATOM 652 O O . VAL A 1 80 ? 16.848 0.055 -18.034 1.00 65.00 80 VAL A O 1
ATOM 655 N N . GLY A 1 81 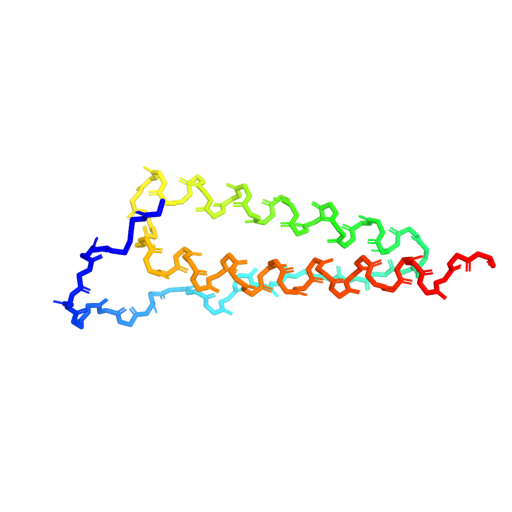? 17.392 0.929 -16.046 1.00 57.12 81 GLY A N 1
ATOM 656 C CA . GLY A 1 81 ? 17.944 2.187 -16.576 1.00 57.12 81 GLY A CA 1
ATOM 657 C C . GLY A 1 81 ? 19.347 1.996 -17.188 1.00 57.12 81 GLY A C 1
ATOM 658 O O . GLY A 1 81 ? 20.032 1.067 -16.770 1.00 57.12 81 GLY A O 1
ATOM 659 N N . PRO A 1 82 ? 19.748 2.834 -18.168 1.00 55.44 82 PRO A N 1
ATOM 660 C CA . PRO A 1 82 ? 20.819 2.567 -19.142 1.00 55.44 82 PRO A CA 1
ATOM 661 C C . PRO A 1 82 ? 22.207 2.290 -18.554 1.00 55.44 82 PRO A C 1
ATOM 663 O O . PRO A 1 82 ? 22.560 2.920 -17.529 1.00 55.44 82 PRO A O 1
#

pLDDT: mean 72.69, std 13.73, range [47.41, 88.94]

Foldseek 3Di:
DDPDDDPDDDDDQPDPPPPPDDDADDPPVRLVVLLVVLVVVLVVLVVCVVVVVDDPVRNVVVNVVSVVSNVVSVVSNVVPDD